Protein AF-A0A963LST6-F1 (afdb_monomer)

Sequence (70 aa):
M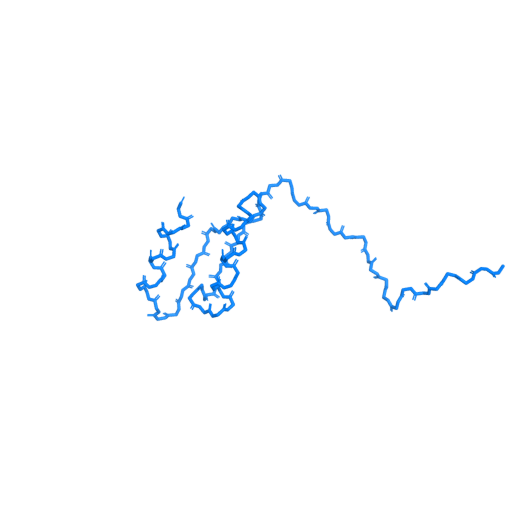GLVSGALYAVGEPPRRPEAPVRLAVLGATGSIGTQMLDLVLRDPERLRVTVLTACTRTEELAALVRRLE

Nearest PDB structures (foldseek):
  4zqe-assembly1_A  TM=9.789E-01  e=2.368E-02  Moraxella catarrhalis
  3iie-assembly1_A  TM=9.398E-01  e=5.735E-02  Yersinia pseudotuberculosis YPIII
  5dul-assembly1_A  TM=9.381E-01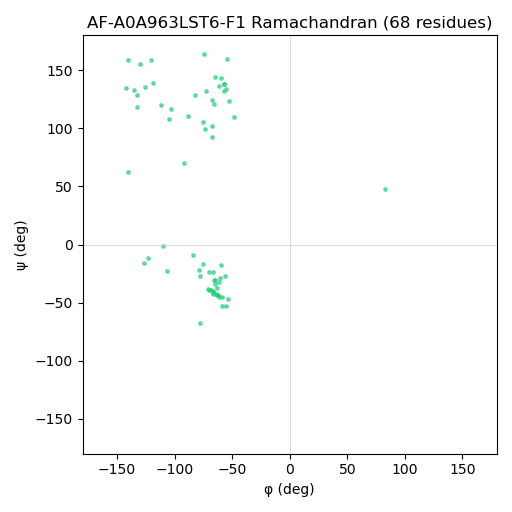  e=7.034E-02  Yersinia pestis
  8s65-assembly2_B  TM=9.244E-01  e=1.298E-01  Toxoplasma gondii
  8s65-assembly1_A  TM=8.381E-01  e=3.364E-01  Toxoplasma gondii

Radius of gyration: 18.29 Å; Cα contacts (8 Å, |Δi|>4): 62; chains: 1; bounding box: 57×17×40 Å

Mean predicted aligned error: 7.31 Å

Foldseek 3Di:
DDDPPDDPDDDDDDDDQDPFADEDAQAALVDPVNVVVVVVCVVCVRHHAYDHYDHDPPVVVRVVSVVVRD

Solvent-accessible surface area (backbone atoms only — not comparable to full-atom values): 4510 Å² total; per-residue (Å²): 141,79,85,75,81,73,70,94,58,88,75,68,83,76,80,78,79,72,95,57,48,46,77,38,72,37,82,34,34,81,37,75,68,27,45,58,50,48,55,50,32,76,75,36,56,76,57,28,36,82,77,43,78,38,55,90,83,55,59,68,60,46,56,52,50,52,68,73,71,110

Secondary structure (DSSP, 8-state):
-------SS--PPPPPPPSSPEEEEEETTTSHHHHHHHHHHHH-TTTEEEEEEE-SS-HHHHHHHHHHH-

Structure (mmCIF, N/CA/C/O backbone):
data_AF-A0A963LST6-F1
#
_entry.id   AF-A0A963LST6-F1
#
loop_
_atom_site.group_PDB
_atom_site.id
_atom_site.type_symbol
_atom_site.label_atom_id
_atom_site.label_alt_id
_atom_site.label_comp_id
_atom_site.label_asym_id
_atom_site.label_entity_id
_atom_site.label_seq_id
_atom_site.pdbx_PDB_ins_code
_atom_site.Cartn_x
_atom_site.Cartn_y
_atom_site.Cartn_z
_atom_site.occupancy
_atom_site.B_iso_or_equiv
_atom_site.auth_seq_id
_atom_site.auth_comp_id
_atom_site.auth_asym_id
_atom_site.auth_atom_id
_atom_site.pdbx_PDB_model_num
ATOM 1 N N . MET A 1 1 ? 42.996 7.710 -30.686 1.00 37.94 1 MET A N 1
ATOM 2 C CA . MET A 1 1 ? 43.030 7.304 -29.265 1.00 37.94 1 MET A CA 1
ATOM 3 C C . MET A 1 1 ? 42.019 8.166 -28.513 1.00 37.94 1 MET A C 1
ATOM 5 O O . MET A 1 1 ? 42.379 9.207 -27.988 1.00 37.94 1 MET A O 1
ATOM 9 N N . GLY A 1 2 ? 40.730 7.830 -28.618 1.00 49.56 2 GLY A N 1
ATOM 10 C CA . GLY A 1 2 ? 39.636 8.622 -28.049 1.00 49.56 2 GLY A CA 1
ATOM 11 C C . GLY A 1 2 ? 39.139 7.961 -26.773 1.00 49.56 2 GLY A C 1
ATOM 12 O O . GLY A 1 2 ? 38.679 6.825 -26.819 1.00 49.56 2 GLY A O 1
ATOM 13 N N . LEU A 1 3 ? 39.280 8.650 -25.644 1.00 53.06 3 LEU A N 1
ATOM 14 C CA . LEU A 1 3 ? 38.738 8.218 -24.362 1.00 53.06 3 LEU A CA 1
ATOM 15 C C . LEU A 1 3 ? 37.207 8.282 -24.432 1.00 53.06 3 LEU A C 1
ATOM 17 O O . LEU A 1 3 ? 36.622 9.356 -24.315 1.00 53.06 3 LEU A O 1
ATOM 21 N N . VAL A 1 4 ? 36.552 7.135 -24.607 1.00 58.31 4 VAL A N 1
ATOM 22 C CA . VAL A 1 4 ? 35.163 6.984 -24.169 1.00 58.31 4 VAL A CA 1
ATOM 23 C C . VAL A 1 4 ? 35.197 6.889 -22.649 1.00 58.31 4 VAL A C 1
ATOM 25 O O . VAL A 1 4 ? 35.563 5.863 -22.082 1.00 58.31 4 VAL A O 1
ATOM 28 N N . SER A 1 5 ? 34.912 8.023 -22.005 1.00 52.81 5 SER A N 1
ATOM 29 C CA . SER A 1 5 ? 34.713 8.147 -20.562 1.00 5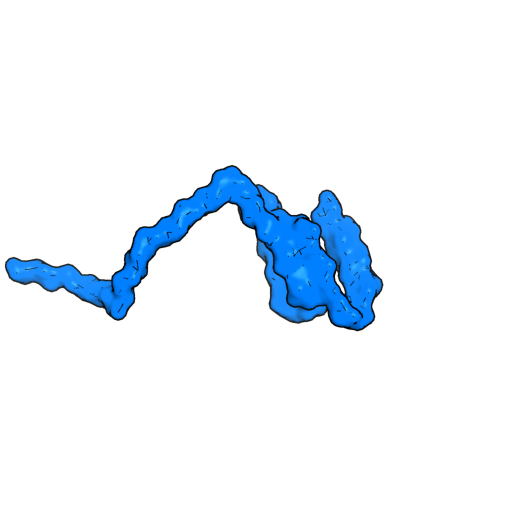2.81 5 SER A CA 1
ATOM 30 C C . SER A 1 5 ? 33.743 7.056 -20.106 1.00 52.81 5 SER A C 1
ATOM 32 O O . SER A 1 5 ? 32.575 7.049 -20.497 1.00 52.81 5 SER A O 1
ATOM 34 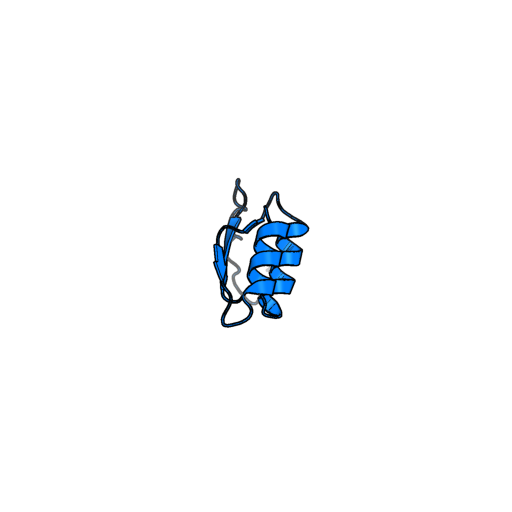N N . GLY A 1 6 ? 34.276 6.075 -19.378 1.00 55.31 6 GLY A N 1
ATOM 35 C CA . GLY A 1 6 ? 33.580 4.850 -19.022 1.00 55.31 6 GLY A CA 1
ATOM 36 C C . GLY A 1 6 ? 32.412 5.136 -18.094 1.00 55.31 6 GLY A C 1
ATOM 37 O O . GLY A 1 6 ? 32.595 5.638 -16.985 1.00 55.31 6 GLY A O 1
ATOM 38 N N . ALA A 1 7 ? 31.208 4.763 -18.522 1.00 66.50 7 ALA A N 1
ATOM 39 C CA . ALA A 1 7 ? 30.146 4.488 -17.574 1.00 66.50 7 ALA A CA 1
ATOM 40 C C . ALA A 1 7 ? 30.687 3.471 -16.554 1.00 66.50 7 ALA A C 1
ATOM 42 O O . ALA A 1 7 ? 31.164 2.403 -16.935 1.00 66.50 7 ALA A O 1
ATOM 43 N N . LEU A 1 8 ? 30.643 3.817 -15.264 1.00 68.38 8 LEU A N 1
ATOM 44 C CA . LEU A 1 8 ? 31.144 2.969 -14.171 1.00 68.38 8 LEU A CA 1
ATOM 45 C C . LEU A 1 8 ? 30.428 1.608 -14.096 1.00 68.38 8 LEU A C 1
ATOM 47 O O . LEU A 1 8 ? 30.943 0.674 -13.491 1.00 68.38 8 LEU A O 1
ATOM 51 N N . TYR A 1 9 ? 29.263 1.492 -14.738 1.00 64.00 9 TYR A N 1
ATOM 52 C CA . TYR A 1 9 ? 28.486 0.269 -14.859 1.00 64.00 9 TYR A CA 1
ATOM 53 C C . TYR A 1 9 ? 27.995 0.124 -16.297 1.00 64.00 9 TYR A C 1
ATOM 55 O O . TYR A 1 9 ? 27.449 1.071 -16.869 1.00 64.00 9 TYR A O 1
ATOM 63 N N . ALA A 1 10 ? 28.152 -1.072 -16.868 1.00 70.75 10 ALA A N 1
ATOM 64 C CA . ALA A 1 10 ? 27.466 -1.445 -18.096 1.00 70.75 10 ALA A CA 1
ATOM 65 C C . ALA A 1 10 ? 25.966 -1.545 -17.793 1.00 70.75 10 ALA A C 1
ATOM 67 O O . ALA A 1 10 ? 25.471 -2.572 -17.331 1.00 70.75 10 ALA A O 1
ATOM 68 N N . VAL A 1 11 ? 25.245 -0.446 -17.995 1.00 74.38 11 VAL A N 1
ATOM 69 C CA . VAL A 1 11 ? 23.786 -0.460 -17.972 1.00 74.38 11 VAL A CA 1
ATOM 70 C C . VAL A 1 11 ? 23.361 -1.087 -19.292 1.00 74.38 11 VAL A C 1
ATOM 72 O O . VAL A 1 11 ? 23.516 -0.480 -20.351 1.00 74.38 11 VAL A O 1
ATOM 75 N N . GLY A 1 12 ? 22.902 -2.340 -19.228 1.00 75.19 12 GLY A N 1
ATOM 76 C CA . GLY A 1 12 ? 22.226 -2.976 -20.355 1.00 75.19 12 GLY A CA 1
ATOM 77 C C . GLY A 1 12 ? 21.056 -2.115 -20.826 1.00 75.19 12 GLY A C 1
ATOM 78 O O . GLY A 1 12 ? 20.577 -1.243 -20.099 1.00 75.19 12 GLY A O 1
ATOM 79 N N . GLU A 1 13 ? 20.608 -2.331 -22.057 1.00 81.19 13 GLU A N 1
ATOM 80 C CA . GLU A 1 13 ? 19.552 -1.505 -22.631 1.00 81.19 13 GLU A CA 1
ATOM 81 C C . GLU A 1 13 ? 18.297 -1.538 -21.740 1.00 81.19 13 GLU A C 1
ATOM 83 O O . GLU A 1 13 ? 17.908 -2.617 -21.273 1.00 81.19 13 GLU A O 1
ATOM 88 N N . PRO A 1 14 ? 17.692 -0.376 -21.424 1.00 78.75 14 PRO A N 1
ATOM 89 C CA . PRO A 1 14 ? 16.574 -0.341 -20.499 1.00 78.75 14 PRO A CA 1
ATOM 90 C C . PRO A 1 14 ? 15.425 -1.197 -21.044 1.00 78.75 14 PRO A C 1
ATOM 92 O O . PRO A 1 14 ? 15.180 -1.206 -22.256 1.00 78.75 14 PRO A O 1
ATOM 95 N N . PRO A 1 15 ? 14.691 -1.909 -20.170 1.00 78.38 15 PRO A N 1
ATOM 96 C CA . PRO A 1 15 ? 13.561 -2.709 -20.607 1.00 78.38 15 PRO A CA 1
ATOM 97 C C . PRO A 1 15 ? 12.560 -1.819 -21.343 1.00 78.38 15 PRO A C 1
ATOM 99 O O . PRO A 1 15 ? 12.273 -0.692 -20.920 1.00 78.38 15 PRO A O 1
ATOM 102 N N . ARG A 1 16 ? 12.019 -2.331 -22.455 1.00 82.50 16 ARG A N 1
ATOM 103 C CA . ARG A 1 16 ? 10.970 -1.625 -23.193 1.00 82.50 16 ARG A CA 1
ATOM 104 C C . ARG A 1 16 ? 9.802 -1.351 -22.256 1.00 82.50 16 ARG A C 1
ATOM 106 O O . ARG A 1 16 ? 9.411 -2.208 -21.462 1.00 82.50 16 ARG A O 1
ATOM 113 N N . ARG A 1 1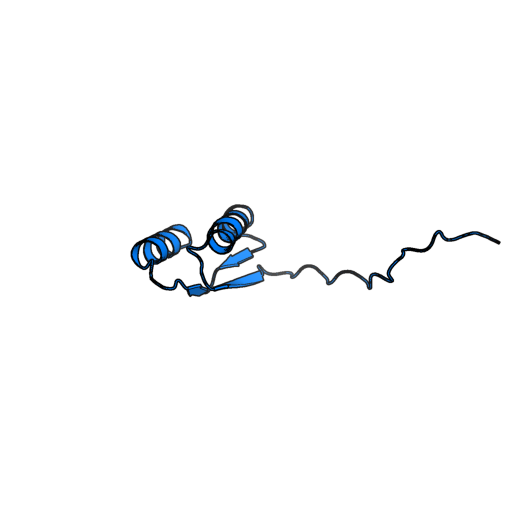7 ? 9.243 -0.145 -22.360 1.00 83.88 17 ARG A N 1
ATOM 114 C CA . ARG A 1 17 ? 8.021 0.187 -21.631 1.00 83.88 17 ARG A CA 1
ATOM 115 C C . ARG A 1 17 ? 6.897 -0.747 -22.094 1.00 83.88 17 ARG A C 1
ATOM 117 O O . ARG A 1 17 ? 6.780 -0.971 -23.297 1.00 83.88 17 ARG A O 1
ATOM 124 N N . PRO A 1 18 ? 6.098 -1.289 -21.165 1.00 88.56 18 PRO A N 1
ATOM 125 C CA . PRO A 1 18 ? 4.974 -2.136 -21.526 1.00 88.56 18 PRO A CA 1
ATOM 126 C C . PRO A 1 18 ? 3.932 -1.329 -22.307 1.00 88.56 18 PRO A C 1
ATOM 128 O O . PRO A 1 18 ? 3.716 -0.150 -22.032 1.00 88.56 18 PRO A O 1
ATOM 131 N N . GLU A 1 19 ? 3.299 -1.982 -23.280 1.00 91.06 19 GLU A N 1
ATOM 132 C CA . GLU A 1 19 ? 2.243 -1.394 -24.120 1.00 91.06 19 GLU A CA 1
ATOM 133 C C . GLU A 1 19 ? 0.904 -1.264 -23.375 1.00 91.06 19 GLU A C 1
ATOM 135 O O . GLU A 1 19 ? 0.030 -0.514 -23.795 1.00 91.06 19 GLU A O 1
ATOM 140 N N . ALA A 1 20 ? 0.754 -1.980 -22.258 1.00 93.25 20 ALA A N 1
ATOM 141 C CA . ALA A 1 20 ? -0.418 -1.962 -21.391 1.00 93.25 20 ALA A CA 1
ATOM 142 C C . ALA A 1 20 ? -0.039 -1.526 -19.962 1.00 93.25 20 ALA A C 1
ATOM 144 O O . ALA A 1 20 ? 1.125 -1.684 -19.567 1.00 93.25 20 ALA A O 1
ATOM 145 N N . PRO A 1 21 ? -1.005 -1.044 -19.154 1.00 95.50 21 PRO A N 1
ATOM 146 C CA . PRO A 1 21 ? -0.750 -0.683 -17.768 1.00 95.50 21 PRO A CA 1
ATOM 147 C C . PRO A 1 21 ? -0.147 -1.850 -16.980 1.00 95.50 21 PRO A C 1
ATOM 149 O O . PRO A 1 21 ? -0.636 -2.985 -17.022 1.00 95.50 21 PRO A O 1
ATOM 152 N N . VAL A 1 22 ? 0.897 -1.567 -16.207 1.00 95.44 22 VAL A N 1
ATOM 153 C CA . VAL A 1 22 ? 1.511 -2.542 -15.308 1.00 95.44 22 VAL A CA 1
ATOM 154 C C . VAL A 1 22 ? 0.532 -2.866 -14.191 1.00 95.44 22 VAL A C 1
ATOM 156 O O . VAL A 1 22 ? 0.080 -1.982 -13.463 1.00 95.44 22 VAL A O 1
ATOM 159 N N . ARG A 1 23 ? 0.228 -4.154 -14.034 1.00 96.19 23 ARG A N 1
ATOM 160 C CA . ARG A 1 23 ? -0.636 -4.649 -12.963 1.00 96.19 23 ARG A CA 1
ATOM 161 C C . ARG A 1 23 ? 0.153 -4.808 -11.674 1.00 96.19 23 ARG A C 1
ATOM 163 O O . ARG A 1 23 ? 1.190 -5.465 -11.656 1.00 96.19 23 ARG A O 1
ATOM 170 N N . LEU A 1 24 ? -0.364 -4.235 -10.596 1.00 96.44 24 LEU A N 1
ATOM 171 C CA . LEU A 1 24 ? 0.326 -4.154 -9.316 1.00 96.44 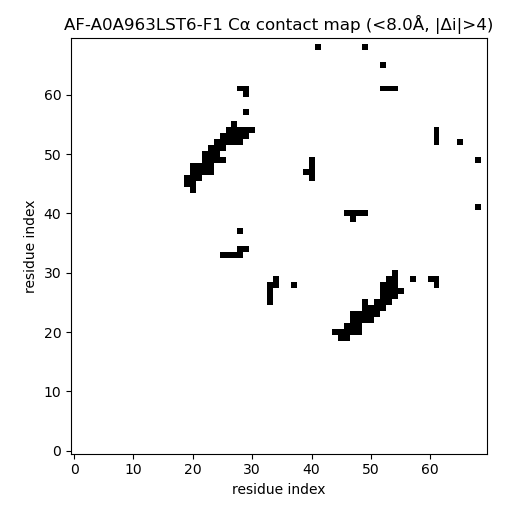24 LEU A CA 1
ATOM 172 C C . LEU A 1 24 ? -0.460 -4.894 -8.233 1.00 96.44 24 LEU A C 1
ATOM 174 O O . LEU A 1 24 ? -1.691 -4.800 -8.154 1.00 96.44 24 LEU A O 1
ATOM 178 N N . ALA A 1 25 ? 0.283 -5.605 -7.389 1.00 97.88 25 ALA A N 1
ATOM 179 C CA . ALA A 1 25 ? -0.184 -6.140 -6.121 1.00 97.88 25 ALA A CA 1
ATOM 180 C C . ALA A 1 25 ? 0.533 -5.389 -4.997 1.00 97.88 25 ALA A C 1
ATOM 182 O O . ALA A 1 25 ? 1.763 -5.399 -4.934 1.00 97.88 25 ALA A O 1
ATOM 183 N N . VAL A 1 26 ? -0.224 -4.718 -4.131 1.00 97.56 26 VAL A N 1
ATOM 184 C CA . VAL A 1 26 ? 0.337 -3.898 -3.050 1.00 97.56 26 VAL A CA 1
ATOM 185 C C . VAL A 1 26 ? 0.168 -4.624 -1.728 1.00 97.56 26 VAL A C 1
ATOM 187 O O . VAL A 1 26 ? -0.939 -4.726 -1.194 1.00 97.56 26 VAL A O 1
ATOM 190 N N . LEU A 1 27 ? 1.285 -5.122 -1.200 1.00 97.94 27 LEU A N 1
ATOM 191 C CA . LEU A 1 27 ? 1.322 -5.801 0.088 1.00 97.94 27 LEU A CA 1
ATOM 192 C C . LEU A 1 27 ? 1.551 -4.774 1.201 1.00 97.94 27 LEU A C 1
ATOM 194 O O . LEU A 1 27 ? 2.626 -4.187 1.290 1.00 97.94 27 LEU A O 1
ATOM 198 N N . GLY A 1 28 ? 0.536 -4.530 2.033 1.00 97.69 28 GLY A N 1
ATOM 199 C CA . GLY A 1 28 ? 0.582 -3.468 3.044 1.00 97.69 28 GLY A CA 1
ATOM 200 C C . GLY A 1 28 ? 0.225 -2.082 2.495 1.00 97.69 28 GLY A C 1
ATOM 201 O O . GLY A 1 28 ? 0.910 -1.102 2.780 1.00 97.69 28 GLY A O 1
ATOM 202 N N . ALA A 1 29 ? -0.872 -1.993 1.742 1.00 98.00 29 ALA A N 1
ATOM 203 C CA . ALA A 1 29 ? -1.389 -0.782 1.102 1.00 98.00 29 ALA A CA 1
ATOM 204 C C . ALA A 1 29 ? -1.654 0.390 2.062 1.00 98.00 29 ALA A C 1
ATOM 206 O O . ALA A 1 29 ? -1.557 1.545 1.667 1.00 98.00 29 ALA A O 1
ATOM 207 N N . THR A 1 30 ? -1.945 0.103 3.331 1.00 98.19 30 THR A N 1
ATOM 208 C CA . THR A 1 30 ? -2.171 1.118 4.372 1.00 98.19 30 THR A CA 1
ATOM 209 C C . THR A 1 30 ? -0.864 1.610 5.010 1.00 98.19 30 THR A C 1
ATOM 211 O O . THR A 1 30 ? -0.861 2.511 5.844 1.00 98.19 30 THR A O 1
ATOM 214 N N . GLY A 1 31 ? 0.272 0.971 4.723 1.00 97.56 31 GLY A N 1
ATOM 215 C CA . GLY A 1 31 ? 1.588 1.415 5.183 1.00 97.56 31 GLY A CA 1
ATOM 216 C C . GLY A 1 31 ? 2.080 2.632 4.405 1.00 97.56 31 GLY A C 1
ATOM 217 O O . GLY A 1 31 ? 1.598 2.900 3.315 1.00 97.56 31 GLY A O 1
ATOM 218 N N . SER A 1 32 ? 3.090 3.322 4.935 1.00 97.62 32 SER A N 1
ATOM 219 C CA . SER A 1 32 ? 3.647 4.534 4.314 1.00 97.62 32 SER A CA 1
ATOM 220 C C . SER A 1 32 ? 4.067 4.325 2.851 1.00 97.62 32 SER A C 1
ATOM 222 O O . SER A 1 32 ? 3.708 5.117 1.986 1.00 97.62 32 SER A O 1
ATOM 224 N N . ILE A 1 33 ? 4.783 3.236 2.547 1.00 96.94 33 ILE A N 1
ATOM 225 C CA . ILE A 1 33 ? 5.180 2.911 1.166 1.00 96.94 33 ILE A CA 1
ATOM 226 C C . ILE A 1 33 ? 3.953 2.568 0.317 1.00 96.94 33 ILE A C 1
ATOM 228 O O . ILE A 1 33 ? 3.867 2.996 -0.828 1.00 96.94 33 ILE A O 1
ATOM 232 N N . GLY A 1 34 ? 2.998 1.823 0.881 1.00 97.06 34 GLY A N 1
ATOM 233 C CA . GLY A 1 34 ? 1.756 1.460 0.206 1.00 97.06 34 GLY A CA 1
ATOM 234 C C . GLY A 1 34 ? 0.964 2.693 -0.216 1.00 97.06 34 GLY A C 1
ATOM 235 O O . GLY A 1 34 ? 0.681 2.851 -1.396 1.00 97.06 34 GLY A O 1
ATOM 236 N N . THR A 1 35 ? 0.690 3.613 0.708 1.00 97.00 35 THR A N 1
ATOM 237 C CA . THR A 1 35 ? -0.084 4.827 0.418 1.00 97.00 35 THR A CA 1
ATOM 238 C C . THR A 1 35 ? 0.629 5.728 -0.587 1.00 97.00 35 THR A C 1
ATOM 240 O O . THR A 1 35 ? 0.009 6.166 -1.551 1.00 97.00 35 THR A O 1
ATOM 243 N N . GLN A 1 36 ? 1.943 5.926 -0.433 1.00 97.44 36 GLN A N 1
ATOM 244 C CA . GLN A 1 36 ? 2.747 6.706 -1.384 1.00 97.44 36 GLN A CA 1
ATOM 245 C C . GLN A 1 36 ? 2.779 6.076 -2.783 1.00 97.44 36 GLN A C 1
ATOM 247 O O . GLN A 1 36 ? 2.755 6.777 -3.791 1.00 97.44 36 GLN A O 1
ATOM 252 N N . MET A 1 37 ? 2.827 4.747 -2.865 1.00 97.12 37 MET A N 1
ATOM 253 C CA . MET A 1 37 ? 2.778 4.033 -4.136 1.00 97.12 37 MET A CA 1
ATOM 254 C C . MET A 1 37 ? 1.412 4.198 -4.813 1.00 97.12 37 MET A C 1
ATOM 256 O O . MET A 1 37 ? 1.355 4.430 -6.021 1.00 97.12 37 MET A O 1
ATOM 260 N N . LEU A 1 38 ? 0.318 4.157 -4.049 1.00 97.50 38 LEU A N 1
ATOM 261 C CA . LEU A 1 38 ? -1.029 4.378 -4.580 1.00 97.50 38 LEU A CA 1
ATOM 262 C C . LEU A 1 38 ? -1.222 5.801 -5.118 1.00 97.50 38 LEU A C 1
ATOM 264 O O . LEU A 1 38 ? -1.932 5.978 -6.107 1.00 97.50 38 LEU A O 1
ATOM 268 N N . ASP A 1 39 ? -0.540 6.802 -4.557 1.00 96.44 39 ASP A N 1
ATOM 269 C CA . ASP A 1 39 ? -0.539 8.152 -5.129 1.00 96.44 39 ASP A CA 1
ATOM 270 C C . ASP A 1 39 ? 0.057 8.186 -6.546 1.00 96.44 39 ASP A C 1
ATOM 272 O O . ASP A 1 39 ? -0.387 8.977 -7.377 1.00 96.44 39 ASP A O 1
ATOM 276 N N . LEU A 1 40 ? 1.030 7.322 -6.862 1.00 96.38 40 LEU A N 1
ATOM 277 C CA . LEU A 1 40 ? 1.568 7.202 -8.224 1.00 96.38 40 LEU A CA 1
ATO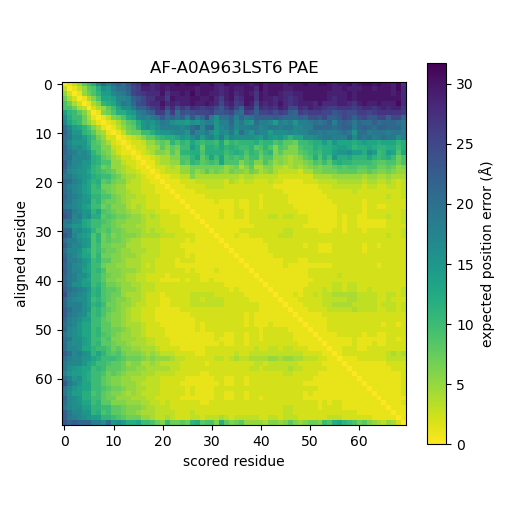M 278 C C . LEU A 1 40 ? 0.559 6.563 -9.176 1.00 96.38 40 LEU A C 1
ATOM 280 O O . LEU A 1 40 ? 0.434 7.008 -10.313 1.00 96.38 40 LEU A O 1
ATOM 284 N N . VAL A 1 41 ? -0.176 5.553 -8.707 1.00 96.12 41 VAL A N 1
ATOM 285 C CA . VAL A 1 41 ? -1.224 4.882 -9.492 1.00 96.12 41 VAL A CA 1
ATOM 286 C C . VAL A 1 41 ? -2.319 5.875 -9.870 1.00 96.12 41 VAL A C 1
ATOM 288 O O . VAL A 1 41 ? -2.718 5.939 -11.025 1.00 96.12 41 VAL A O 1
ATOM 291 N N . LEU A 1 42 ? -2.756 6.702 -8.918 1.00 95.06 42 LEU A N 1
ATOM 292 C CA . LEU A 1 42 ? -3.772 7.728 -9.162 1.00 95.06 42 LEU A CA 1
ATOM 293 C C . LEU A 1 42 ? -3.294 8.832 -10.115 1.00 95.06 42 LEU A C 1
ATOM 295 O O . LEU A 1 42 ? -4.105 9.421 -10.824 1.00 95.06 42 LEU A O 1
ATOM 299 N N . ARG A 1 43 ? -1.990 9.132 -10.127 1.00 96.25 43 ARG A N 1
ATOM 300 C CA . ARG A 1 43 ? -1.393 10.127 -11.033 1.00 96.25 43 ARG A CA 1
ATOM 301 C C . ARG A 1 43 ? -1.194 9.602 -12.451 1.00 96.25 43 ARG A C 1
ATOM 303 O O . ARG A 1 43 ? -1.151 10.408 -13.375 1.00 96.25 43 ARG A O 1
ATOM 310 N N . ASP A 1 44 ? -1.029 8.292 -12.617 1.00 95.44 44 ASP A N 1
ATOM 311 C CA . ASP A 1 44 ? -0.662 7.672 -13.892 1.00 95.44 44 ASP A CA 1
ATOM 312 C C . ASP A 1 44 ? -1.429 6.347 -14.130 1.00 95.44 44 ASP A C 1
ATOM 314 O O . ASP A 1 44 ? -0.823 5.271 -14.213 1.00 95.44 44 ASP A O 1
ATOM 318 N N . PRO A 1 45 ? -2.775 6.398 -14.220 1.00 94.00 45 PRO A N 1
ATOM 319 C CA . PRO A 1 45 ? -3.610 5.200 -14.364 1.00 94.00 45 PRO A CA 1
ATOM 320 C C . PRO A 1 45 ? -3.413 4.482 -15.711 1.00 94.00 45 PRO A C 1
ATOM 322 O O . PRO A 1 45 ? -3.624 3.274 -15.810 1.00 94.00 45 PRO A O 1
ATOM 325 N N . GLU A 1 46 ? -2.941 5.200 -16.735 1.00 94.44 46 GLU A N 1
ATOM 326 C CA . GLU A 1 46 ? -2.611 4.633 -18.050 1.00 94.44 46 GLU A CA 1
ATOM 327 C C . GLU A 1 46 ? -1.364 3.736 -18.002 1.00 94.44 46 GLU A C 1
ATOM 329 O O . GLU A 1 46 ? -1.195 2.852 -18.841 1.00 94.44 46 GLU A O 1
ATOM 334 N N . ARG A 1 47 ? -0.469 3.930 -17.022 1.00 94.31 47 ARG A N 1
ATOM 335 C CA . ARG A 1 47 ? 0.744 3.108 -16.879 1.00 94.31 47 ARG A CA 1
ATOM 336 C C . ARG A 1 47 ? 0.675 2.139 -15.717 1.00 94.31 47 ARG A C 1
ATOM 338 O O . ARG A 1 47 ? 1.410 1.151 -15.732 1.00 94.31 47 ARG A O 1
ATOM 345 N N . LEU A 1 48 ? -0.160 2.400 -14.718 1.00 95.75 48 LEU A N 1
ATOM 346 C CA . LEU A 1 48 ? -0.199 1.649 -13.471 1.00 95.75 48 LEU A CA 1
ATOM 347 C C . LEU A 1 48 ? -1.637 1.281 -13.120 1.00 95.75 48 LEU A C 1
ATOM 349 O O . LEU A 1 48 ? -2.506 2.139 -13.029 1.00 95.75 48 LEU A O 1
ATOM 353 N N . ARG A 1 49 ? -1.875 -0.001 -12.838 1.00 96.19 49 ARG A N 1
ATOM 354 C CA . ARG A 1 49 ? -3.184 -0.489 -12.408 1.00 96.19 49 ARG A CA 1
ATOM 355 C C . ARG A 1 49 ? -3.059 -1.392 -11.196 1.00 96.19 49 ARG A C 1
ATOM 357 O O . ARG A 1 49 ? -2.465 -2.468 -11.258 1.00 96.19 49 ARG A O 1
ATOM 364 N N . VAL A 1 50 ? -3.665 -0.985 -10.091 1.00 97.62 50 VAL A N 1
ATOM 365 C CA . VAL A 1 50 ? -3.775 -1.833 -8.902 1.00 97.62 50 VAL A CA 1
ATOM 366 C C . VAL A 1 50 ? -4.798 -2.925 -9.165 1.00 97.62 50 VAL A C 1
ATOM 368 O O . VAL A 1 50 ? -5.890 -2.666 -9.659 1.00 97.62 50 VAL A O 1
ATOM 371 N N . THR A 1 51 ? -4.429 -4.161 -8.846 1.00 97.00 51 THR A N 1
ATOM 372 C CA . THR A 1 51 ? -5.332 -5.316 -8.974 1.00 97.00 51 THR A CA 1
ATOM 373 C C . THR A 1 51 ? -5.459 -6.129 -7.695 1.00 97.00 51 THR A C 1
ATOM 375 O O . THR A 1 51 ? -6.393 -6.912 -7.571 1.00 97.00 51 THR A O 1
ATOM 378 N N . VAL A 1 52 ? -4.547 -5.935 -6.738 1.00 97.94 52 VAL A N 1
ATOM 379 C CA . VAL A 1 52 ? -4.600 -6.559 -5.414 1.00 97.94 52 VAL A CA 1
ATOM 380 C C . VAL A 1 52 ? -4.124 -5.550 -4.374 1.00 97.94 52 VAL A C 1
ATOM 382 O O . VAL A 1 52 ? -3.086 -4.910 -4.556 1.00 97.94 52 VAL A O 1
ATOM 385 N N . LEU A 1 53 ? -4.862 -5.447 -3.272 1.00 98.31 53 LEU A N 1
ATOM 386 C CA . LEU A 1 53 ? -4.513 -4.656 -2.096 1.00 98.31 53 LEU A CA 1
ATOM 387 C C . LEU A 1 53 ? -4.567 -5.559 -0.864 1.00 98.31 53 LEU A C 1
ATOM 389 O O . LEU A 1 53 ? -5.529 -6.305 -0.690 1.00 98.31 53 LEU A O 1
ATOM 393 N N . THR A 1 54 ? -3.566 -5.472 0.010 1.00 98.25 54 THR A N 1
ATOM 394 C CA . THR A 1 54 ? -3.605 -6.129 1.324 1.00 98.25 54 THR A CA 1
ATOM 395 C C . THR A 1 54 ? -3.252 -5.154 2.440 1.00 98.25 54 THR A C 1
ATOM 397 O O . THR A 1 54 ? -2.545 -4.167 2.230 1.00 98.25 54 THR A O 1
ATOM 400 N N . ALA A 1 55 ? -3.714 -5.445 3.651 1.00 97.94 55 ALA A N 1
ATOM 401 C CA . ALA A 1 55 ? -3.309 -4.771 4.879 1.00 97.94 55 ALA A CA 1
ATOM 402 C C . ALA A 1 55 ? -3.188 -5.809 6.002 1.00 97.94 55 ALA A C 1
ATOM 404 O O . ALA A 1 55 ? -3.760 -6.890 5.899 1.00 97.94 55 ALA A O 1
ATOM 405 N N . CYS A 1 56 ? -2.435 -5.490 7.059 1.00 97.12 56 CYS A N 1
ATOM 406 C CA . CYS A 1 56 ? -2.302 -6.382 8.215 1.00 97.12 56 CYS A CA 1
ATOM 407 C C . CYS A 1 56 ? -3.543 -6.292 9.121 1.00 97.12 56 CYS A C 1
ATOM 409 O O . CYS A 1 56 ? -4.330 -7.227 9.180 1.00 97.12 56 CYS A O 1
ATOM 411 N N . THR A 1 57 ? -3.753 -5.144 9.777 1.00 97.50 57 THR A N 1
ATOM 412 C CA . THR A 1 57 ? -4.844 -4.952 10.757 1.00 97.50 57 THR A CA 1
ATOM 413 C C . THR A 1 57 ? -5.786 -3.787 10.445 1.00 97.50 57 THR A C 1
ATOM 415 O O . THR A 1 57 ? -6.830 -3.666 11.070 1.00 97.50 57 THR A O 1
ATOM 418 N N . ARG A 1 58 ? -5.440 -2.915 9.491 1.00 97.94 58 ARG A N 1
ATOM 419 C CA . ARG A 1 58 ? -6.185 -1.680 9.177 1.00 97.94 58 ARG A CA 1
ATOM 420 C C . ARG A 1 58 ? -7.232 -1.920 8.089 1.00 97.94 58 ARG A C 1
ATOM 422 O O . ARG A 1 58 ? -7.065 -1.510 6.941 1.00 97.94 58 ARG A O 1
ATOM 429 N N . THR A 1 59 ? -8.277 -2.660 8.435 1.00 97.44 59 THR A N 1
ATOM 430 C CA . THR A 1 59 ? -9.296 -3.151 7.495 1.00 97.44 59 THR A CA 1
ATOM 431 C C . THR A 1 59 ? -10.215 -2.060 6.952 1.00 97.44 59 THR A C 1
ATOM 433 O O . THR A 1 59 ? -10.537 -2.075 5.766 1.00 97.44 59 THR A O 1
ATOM 436 N N . GLU A 1 60 ? -10.604 -1.080 7.767 1.00 98.38 60 GLU A N 1
ATOM 437 C CA . GLU A 1 60 ? -11.462 0.030 7.337 1.00 98.38 60 GLU A CA 1
ATOM 438 C C . GLU A 1 60 ? -10.741 0.924 6.324 1.00 98.38 60 GLU A C 1
ATOM 440 O O . GLU A 1 60 ? -11.314 1.293 5.297 1.00 98.38 60 GLU A O 1
ATOM 445 N N . GLU A 1 61 ? -9.463 1.221 6.581 1.00 98.12 61 GLU A N 1
ATOM 446 C CA . GLU A 1 61 ? -8.602 1.959 5.653 1.00 98.12 61 GLU A CA 1
ATOM 447 C C . GLU A 1 61 ? -8.426 1.190 4.340 1.00 98.12 61 GLU A C 1
ATOM 449 O O . GLU A 1 61 ? -8.559 1.774 3.266 1.00 98.12 61 GLU A O 1
ATOM 454 N N . LEU A 1 62 ? -8.205 -0.130 4.399 1.00 98.19 62 LEU A N 1
ATOM 455 C CA . LEU A 1 62 ? -8.137 -0.974 3.204 1.00 98.19 62 LEU A CA 1
ATOM 456 C C . LEU A 1 62 ? -9.438 -0.901 2.387 1.00 98.19 62 LEU A C 1
ATOM 458 O O . LEU A 1 62 ? -9.387 -0.716 1.173 1.00 98.19 62 LEU A O 1
ATOM 462 N N . ALA A 1 63 ? -10.601 -0.990 3.036 1.00 98.12 63 ALA A N 1
ATOM 463 C CA . ALA A 1 63 ? -11.893 -0.893 2.361 1.00 98.12 63 ALA A CA 1
ATOM 464 C C . ALA A 1 63 ? -12.135 0.496 1.743 1.00 98.12 63 ALA A C 1
ATOM 466 O O . ALA A 1 63 ? -12.781 0.601 0.700 1.00 98.12 63 ALA A O 1
ATOM 467 N N . ALA A 1 64 ? -11.642 1.563 2.377 1.00 97.94 64 ALA A N 1
ATOM 468 C CA . ALA A 1 64 ? -11.686 2.911 1.817 1.00 97.94 64 ALA A CA 1
ATOM 469 C C . ALA A 1 6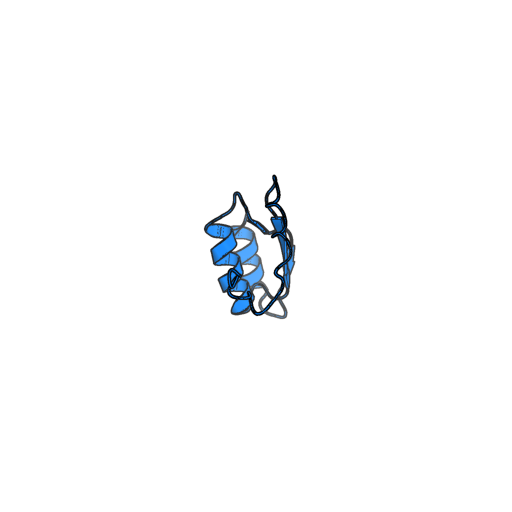4 ? -10.772 3.048 0.588 1.00 97.94 64 ALA A C 1
ATOM 471 O O . ALA A 1 64 ? -11.167 3.667 -0.397 1.00 97.94 64 ALA A O 1
ATOM 472 N N . LEU A 1 65 ? -9.585 2.433 0.618 1.00 97.12 65 LEU A N 1
ATOM 473 C CA . LEU A 1 65 ? -8.671 2.400 -0.525 1.00 97.12 65 LEU A CA 1
ATOM 474 C C . LEU A 1 65 ? -9.265 1.644 -1.714 1.00 97.12 65 LEU A C 1
ATOM 476 O O . LEU A 1 65 ? -9.169 2.145 -2.828 1.00 97.12 65 LEU A O 1
ATOM 480 N N . VAL A 1 66 ? -9.917 0.496 -1.486 1.00 96.62 66 VAL A N 1
ATOM 481 C CA . VAL A 1 66 ? -10.620 -0.245 -2.551 1.00 96.62 66 VAL A CA 1
ATOM 482 C C . VAL A 1 66 ? -11.636 0.664 -3.239 1.00 96.62 66 VAL A C 1
ATOM 484 O O . VAL A 1 66 ? -11.536 0.866 -4.439 1.00 96.62 66 VAL A O 1
ATOM 487 N N . ARG A 1 67 ? -12.525 1.314 -2.475 1.00 96.50 67 ARG A N 1
ATOM 488 C CA . ARG A 1 67 ? -13.542 2.240 -3.011 1.00 96.50 67 ARG A CA 1
ATOM 489 C C . ARG A 1 67 ? -12.968 3.447 -3.755 1.00 96.50 67 ARG A C 1
ATOM 491 O O . ARG A 1 67 ? -13.639 4.008 -4.607 1.00 96.50 67 ARG A O 1
ATOM 498 N N . ARG A 1 68 ? -11.761 3.892 -3.398 1.00 94.56 68 ARG A N 1
ATOM 499 C CA . ARG A 1 68 ? -11.083 5.020 -4.057 1.00 94.56 68 ARG A CA 1
ATOM 500 C C . ARG A 1 68 ? -10.436 4.628 -5.390 1.00 94.56 68 ARG A C 1
ATOM 502 O O . ARG A 1 68 ? -10.128 5.514 -6.179 1.00 94.56 68 ARG A O 1
ATOM 509 N N . LEU A 1 69 ? -10.149 3.342 -5.578 1.00 91.38 69 LEU A N 1
ATOM 510 C CA . LEU A 1 69 ? -9.392 2.806 -6.710 1.00 91.38 69 LEU A CA 1
ATOM 511 C C . LEU A 1 69 ? -10.255 1.987 -7.682 1.00 91.38 69 LEU A C 1
ATOM 513 O O . LEU A 1 69 ? -9.711 1.494 -8.671 1.00 91.38 69 LEU A O 1
ATOM 517 N N . GLU A 1 70 ? -11.550 1.825 -7.392 1.00 79.38 70 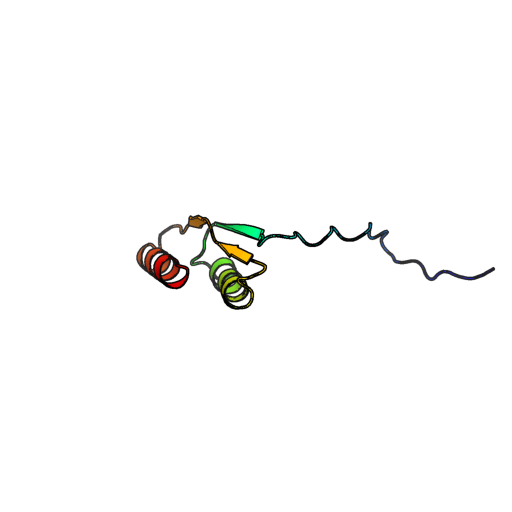GLU A N 1
ATOM 518 C CA . GLU A 1 70 ? -12.555 1.428 -8.391 1.00 79.38 70 GLU A CA 1
ATOM 519 C C . GLU A 1 70 ? -12.725 2.515 -9.458 1.00 79.38 70 GLU A C 1
ATOM 521 O O . GLU A 1 70 ? -12.813 2.131 -10.647 1.00 79.38 70 GLU A O 1
#

pLDDT: mean 88.95, std 14.48, range [37.94, 98.38]